Protein AF-A0A2V8B695-F1 (afdb_monomer_lite)

Radius of gyration: 19.03 Å; chains: 1; bounding box: 47×36×48 Å

Secondary structure (DSSP, 8-state):
----S--SSSGGG---S----------------SSSGGGS-PPPTTS----SS----TTTT-IIIIIHHHTTS-SS-----SSS--SSPPPHHHHHHHHHHHHS---S--PPPGGG--

pLDDT: mean 71.8, std 20.07, range [35.41, 95.69]

Sequence (118 aa):
MPQTGLNRRSFLRGAGLTTLAGAVGSGISLRGGPAAAAALGEADANGTFDFDTPYNRLGTDSVKWDQALRQNEMGTIVAGMGIADMDFRCAPVITRALQDRIAHENWGYLEIPKAFVE

Foldseek 3Di:
DDDDAEDPPPVVPDPDDDDDDDDDDDDDDDDDDDDPPPPQQAQPPVRGGYPPDFADPPPVPDCQHPVCVVVVVDPDDPDRDPDPDDRGHDHSVVVVVVVVVVVPVDDDDDDDDPVVDD

Structure (mmCIF, N/CA/C/O backbone):
data_AF-A0A2V8B695-F1
#
_entry.id   AF-A0A2V8B695-F1
#
loop_
_atom_site.group_PDB
_atom_site.id
_atom_site.type_symbol
_atom_site.label_atom_id
_atom_site.label_alt_id
_atom_site.label_comp_id
_atom_site.label_asym_id
_atom_site.label_entity_id
_atom_site.label_seq_id
_atom_site.pdbx_PDB_ins_code
_atom_site.Cartn_x
_atom_site.Cartn_y
_atom_site.Cartn_z
_atom_site.occupancy
_atom_site.B_iso_or_equiv
_atom_site.auth_seq_id
_atom_site.auth_comp_id
_atom_site.auth_asym_id
_atom_site.auth_atom_id
_atom_site.pdbx_PDB_model_num
ATOM 1 N N . MET A 1 1 ? -23.238 -9.760 -16.116 1.00 40.25 1 MET A N 1
ATOM 2 C CA . MET A 1 1 ? -22.543 -9.156 -17.276 1.00 40.25 1 MET A CA 1
ATOM 3 C C . MET A 1 1 ? -21.062 -9.073 -16.940 1.00 40.25 1 MET A C 1
ATOM 5 O O . MET A 1 1 ? -20.782 -8.763 -15.787 1.00 40.25 1 MET A O 1
ATOM 9 N N . PRO A 1 2 ? -20.135 -9.416 -17.849 1.00 42.12 2 PRO A N 1
ATOM 10 C CA . PRO A 1 2 ? -18.720 -9.510 -17.503 1.00 42.12 2 PRO A CA 1
ATOM 11 C C . PRO A 1 2 ? -18.106 -8.102 -17.411 1.00 42.12 2 PRO A C 1
ATOM 13 O O . PRO A 1 2 ? -18.233 -7.311 -18.340 1.00 42.12 2 PRO A O 1
ATOM 16 N N . GLN A 1 3 ? -17.494 -7.782 -16.268 1.00 52.22 3 GLN A N 1
ATOM 17 C CA . GLN A 1 3 ? -16.722 -6.558 -16.021 1.00 52.22 3 GLN A CA 1
ATOM 18 C C . GLN A 1 3 ? -15.259 -6.838 -16.377 1.00 52.22 3 GLN A C 1
ATOM 20 O O . GLN A 1 3 ? -14.560 -7.531 -15.643 1.00 52.22 3 GLN A O 1
ATOM 25 N N . THR A 1 4 ? -14.810 -6.340 -17.523 1.00 54.97 4 THR A N 1
ATOM 26 C CA . THR A 1 4 ? -13.439 -6.494 -18.025 1.00 54.97 4 THR A CA 1
ATOM 27 C C . THR A 1 4 ? -12.601 -5.234 -17.697 1.00 54.97 4 THR A C 1
ATOM 29 O O . THR A 1 4 ? -12.390 -4.426 -18.594 1.00 54.97 4 THR A O 1
ATOM 32 N N . GLY A 1 5 ? -12.183 -5.059 -16.421 1.00 57.06 5 GLY A N 1
ATOM 33 C CA . GLY A 1 5 ? -11.121 -4.140 -15.906 1.00 57.06 5 GLY A CA 1
ATOM 34 C C . GLY A 1 5 ? -11.415 -2.623 -15.691 1.00 57.06 5 GLY A C 1
ATOM 35 O O . GLY A 1 5 ? -11.908 -1.986 -16.613 1.00 57.06 5 GLY A O 1
ATOM 36 N N . LEU A 1 6 ? -10.991 -1.908 -14.618 1.00 61.50 6 LEU A N 1
ATOM 37 C CA . LEU A 1 6 ? -11.366 -1.986 -13.177 1.00 61.50 6 LEU A CA 1
ATOM 38 C C . LEU A 1 6 ? -11.536 -0.551 -12.590 1.00 61.50 6 LEU A C 1
ATOM 40 O O . LEU A 1 6 ? -10.717 0.337 -12.832 1.00 61.50 6 LEU A O 1
AT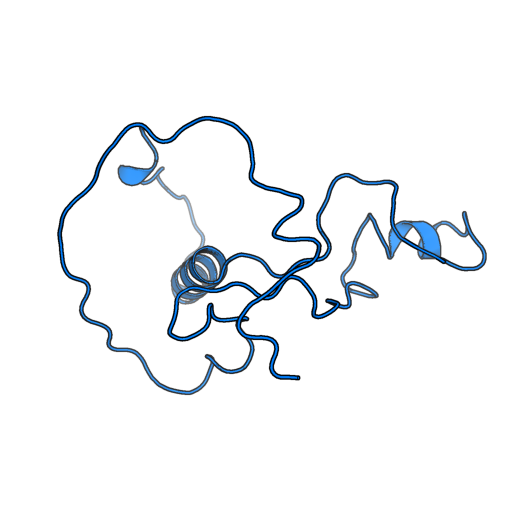OM 44 N N . ASN A 1 7 ? -12.644 -0.257 -11.903 1.00 61.69 7 ASN A N 1
ATOM 45 C CA . ASN A 1 7 ? -13.340 1.021 -12.073 1.00 61.69 7 ASN A CA 1
ATOM 46 C C . ASN A 1 7 ? -14.010 1.605 -10.804 1.00 61.69 7 ASN A C 1
ATOM 48 O O . ASN A 1 7 ? -15.178 1.315 -10.567 1.00 61.69 7 ASN A O 1
ATOM 52 N N . ARG A 1 8 ? -13.417 2.614 -10.125 1.00 60.75 8 ARG A N 1
ATOM 53 C CA . ARG A 1 8 ? -14.139 3.377 -9.063 1.00 60.75 8 ARG A CA 1
ATOM 54 C C . ARG A 1 8 ? -14.363 4.891 -9.249 1.00 60.75 8 ARG A C 1
ATOM 56 O O . ARG A 1 8 ? -14.683 5.591 -8.304 1.00 60.75 8 ARG A O 1
ATOM 63 N N . ARG A 1 9 ? -14.273 5.525 -10.418 1.00 60.44 9 ARG A N 1
ATOM 64 C CA . ARG A 1 9 ? -15.294 5.463 -11.485 1.00 60.44 9 ARG A CA 1
ATOM 65 C C . ARG A 1 9 ? -14.603 5.773 -12.825 1.00 60.44 9 ARG A C 1
ATOM 67 O O . ARG A 1 9 ? -14.801 6.835 -13.410 1.00 60.44 9 ARG A O 1
ATOM 74 N N . SER A 1 10 ? -13.748 4.846 -13.260 1.00 61.03 10 SER A N 1
ATOM 75 C CA . SER A 1 10 ? -12.677 4.939 -14.291 1.00 61.03 10 SER A CA 1
ATOM 76 C C . SER A 1 10 ? -11.524 5.811 -13.870 1.00 61.03 10 SER A C 1
ATOM 78 O O . SER A 1 10 ? -11.199 6.790 -14.528 1.00 61.03 10 SER A O 1
ATOM 80 N N . PHE A 1 11 ? -10.972 5.454 -12.702 1.00 53.34 11 PHE A N 1
ATOM 81 C CA . PHE A 1 11 ? -9.935 6.206 -12.000 1.00 53.34 11 PHE A CA 1
ATOM 82 C C . PHE A 1 11 ? -10.330 7.690 -11.870 1.00 53.34 11 PHE A C 1
ATOM 84 O O . PHE A 1 11 ? -9.638 8.564 -12.355 1.00 53.34 11 PHE A O 1
ATOM 91 N N . LEU A 1 12 ? -11.542 7.991 -11.378 1.00 55.25 12 LEU A N 1
ATOM 92 C CA . LEU A 1 12 ? -12.095 9.361 -11.267 1.00 55.25 12 LEU A CA 1
ATOM 93 C C . LEU A 1 12 ? -11.795 10.289 -12.478 1.00 55.25 12 LEU A C 1
ATOM 95 O O . LEU A 1 12 ? -11.592 11.488 -12.323 1.00 55.25 12 LEU A O 1
ATOM 99 N N . ARG A 1 13 ? -11.846 9.695 -13.685 1.00 51.72 13 ARG A N 1
ATOM 100 C CA . ARG A 1 13 ? -11.771 10.297 -15.027 1.00 51.72 13 ARG A CA 1
ATOM 101 C C . ARG A 1 13 ? -10.439 10.944 -15.441 1.00 51.72 13 ARG A C 1
ATOM 103 O O . ARG A 1 13 ? -10.463 11.998 -16.056 1.00 51.72 13 ARG A O 1
ATOM 110 N N . GLY A 1 14 ? -9.309 10.270 -15.217 1.00 52.56 14 GLY A N 1
ATOM 111 C CA . GLY A 1 14 ? -8.005 10.633 -15.795 1.00 52.56 14 GLY A CA 1
ATOM 112 C C . GLY A 1 14 ? -7.407 11.909 -15.192 1.00 52.56 14 GLY A C 1
ATOM 113 O O . GLY A 1 14 ? -7.958 12.994 -15.313 1.00 52.56 14 GLY A O 1
ATOM 114 N N . ALA A 1 15 ? -6.247 11.812 -14.551 1.00 58.41 15 ALA A N 1
ATOM 115 C CA . ALA A 1 15 ? -5.479 12.996 -14.175 1.00 58.41 15 ALA A CA 1
ATOM 116 C C . ALA A 1 15 ? -5.196 13.843 -15.443 1.00 58.41 15 ALA A C 1
ATOM 118 O O . ALA A 1 15 ? -4.536 13.368 -16.363 1.00 58.41 15 ALA A O 1
ATOM 119 N N . GLY A 1 16 ? -5.788 15.037 -15.563 1.00 50.25 16 GLY A N 1
ATOM 120 C CA . GLY A 1 16 ? -5.838 15.810 -16.811 1.00 50.25 16 GLY A CA 1
ATOM 121 C C . GLY A 1 16 ? -4.479 16.300 -17.341 1.00 50.25 16 GLY A C 1
ATOM 122 O O . GLY A 1 16 ? -3.689 16.857 -16.592 1.00 50.25 16 GLY A O 1
ATOM 123 N N . LEU A 1 17 ? -4.293 16.160 -18.663 1.00 52.34 17 LEU A N 1
ATOM 124 C CA . LEU A 1 17 ? -3.305 16.824 -19.537 1.00 52.34 17 LEU A CA 1
ATOM 125 C C . LEU A 1 17 ? -1.802 16.652 -19.212 1.00 52.34 17 LEU A C 1
ATOM 127 O O . LEU A 1 17 ? -1.163 17.622 -18.829 1.00 52.34 17 LEU A O 1
ATOM 131 N N . THR A 1 18 ? -1.193 15.509 -19.557 1.00 49.31 18 THR A N 1
ATOM 132 C CA . THR A 1 18 ? 0.172 15.486 -20.145 1.00 49.31 18 THR A CA 1
ATOM 133 C C . THR A 1 18 ? 0.532 14.108 -20.709 1.00 49.31 18 THR A C 1
ATOM 135 O O . THR A 1 18 ? 1.149 13.270 -20.063 1.00 49.31 18 THR A O 1
ATOM 138 N N . THR A 1 19 ? 0.201 13.890 -21.981 1.00 44.16 19 THR A N 1
ATOM 139 C CA . THR A 1 19 ? 1.010 13.035 -22.856 1.00 44.16 19 THR A CA 1
ATOM 140 C C . THR A 1 19 ? 1.736 13.939 -23.839 1.00 44.16 19 THR A C 1
ATOM 142 O O . THR A 1 19 ? 1.150 14.355 -24.838 1.00 44.16 19 THR A O 1
ATOM 145 N N . LEU A 1 20 ? 3.016 14.205 -23.586 1.00 46.53 20 LEU A N 1
ATOM 146 C CA . LEU A 1 20 ? 3.962 14.399 -24.677 1.00 46.53 20 LEU A CA 1
ATOM 147 C C . LEU A 1 20 ? 5.074 13.352 -24.539 1.00 46.53 20 LEU A C 1
ATOM 149 O O . LEU A 1 20 ? 5.976 13.485 -23.728 1.00 46.53 20 LEU A O 1
ATOM 153 N N . ALA A 1 21 ? 4.912 12.297 -25.337 1.00 47.84 21 ALA A N 1
ATOM 154 C CA . ALA A 1 21 ? 5.945 11.509 -26.004 1.00 47.84 21 ALA A CA 1
ATOM 155 C C . ALA A 1 21 ? 7.140 10.941 -25.199 1.00 47.84 21 ALA A C 1
ATOM 157 O O . ALA A 1 21 ? 8.109 11.635 -24.926 1.00 47.84 21 ALA A O 1
ATOM 158 N N . GLY A 1 22 ? 7.171 9.604 -25.111 1.00 47.56 22 GLY A N 1
ATOM 159 C CA . GLY A 1 22 ? 8.332 8.838 -25.585 1.00 47.56 22 GLY A CA 1
ATOM 160 C C . GLY A 1 22 ? 9.102 8.013 -24.551 1.00 47.56 22 GLY A C 1
ATOM 161 O O . GLY A 1 22 ? 9.686 8.562 -23.633 1.00 47.56 22 GLY A O 1
ATOM 162 N N . ALA A 1 23 ? 9.190 6.698 -24.789 1.00 42.69 23 ALA A N 1
ATOM 163 C CA . ALA A 1 23 ? 10.425 5.915 -24.645 1.00 42.69 23 ALA A CA 1
ATOM 164 C C . ALA A 1 23 ? 10.209 4.497 -25.203 1.00 42.69 23 ALA A C 1
ATOM 166 O O . ALA A 1 23 ? 9.518 3.663 -24.622 1.00 42.69 23 ALA A O 1
ATOM 167 N N . VAL A 1 24 ? 10.804 4.237 -26.365 1.00 45.66 24 VAL A N 1
ATOM 168 C CA . VAL A 1 24 ? 10.957 2.907 -26.959 1.00 45.66 24 VAL A CA 1
ATOM 169 C C . VAL A 1 24 ? 12.235 2.253 -26.425 1.00 45.66 24 VAL A C 1
ATOM 171 O O . VAL A 1 24 ? 13.309 2.831 -26.546 1.00 45.66 24 VAL A O 1
ATOM 174 N N . GLY A 1 25 ? 12.109 1.018 -25.925 1.00 41.28 25 GLY A N 1
ATOM 175 C CA . GLY A 1 25 ? 13.158 -0.010 -25.962 1.00 41.28 25 GLY A CA 1
ATOM 176 C C . GLY A 1 25 ? 14.017 -0.218 -24.708 1.00 41.28 25 GLY A C 1
ATOM 177 O O . GLY A 1 25 ? 14.912 0.568 -24.428 1.00 41.28 25 GLY A O 1
ATOM 178 N N . SER A 1 26 ? 13.877 -1.379 -24.055 1.00 42.56 26 SER A N 1
ATOM 179 C CA . SER A 1 26 ? 14.871 -2.480 -24.086 1.00 42.56 26 SER A CA 1
ATOM 180 C C . SER A 1 26 ? 14.632 -3.500 -22.963 1.00 42.56 26 SER A C 1
ATOM 182 O O . SER A 1 26 ? 14.133 -3.169 -21.894 1.00 42.56 26 SER A O 1
ATOM 184 N N . GLY A 1 27 ? 14.933 -4.767 -23.263 1.00 51.47 27 GLY A N 1
ATOM 185 C CA . GLY A 1 27 ? 14.467 -5.966 -22.565 1.00 51.47 27 GLY A CA 1
ATOM 186 C C . GLY A 1 27 ? 14.864 -6.133 -21.095 1.00 51.47 27 GLY A C 1
ATOM 187 O O . GLY A 1 27 ? 15.963 -5.784 -20.676 1.00 51.47 27 GLY A O 1
ATOM 188 N N . ILE A 1 28 ? 13.975 -6.791 -20.347 1.00 37.25 28 ILE A N 1
ATOM 189 C CA . ILE A 1 28 ? 14.256 -7.386 -19.038 1.00 37.25 28 ILE A CA 1
ATOM 190 C C . ILE A 1 28 ? 13.926 -8.878 -19.124 1.00 37.25 28 ILE A C 1
ATOM 192 O O . ILE A 1 28 ? 12.784 -9.270 -19.362 1.00 37.25 28 ILE A O 1
ATOM 196 N N . SER A 1 29 ? 14.945 -9.713 -18.932 1.00 42.22 29 SER A N 1
ATOM 197 C CA . SER A 1 29 ? 14.797 -11.154 -18.740 1.00 42.22 29 SER A CA 1
ATOM 198 C C . SER A 1 29 ? 14.172 -11.423 -17.368 1.00 42.22 29 SER A C 1
ATOM 200 O O . SER A 1 29 ? 14.813 -11.205 -16.343 1.00 42.22 29 SER A O 1
ATOM 202 N N . LEU A 1 30 ? 12.935 -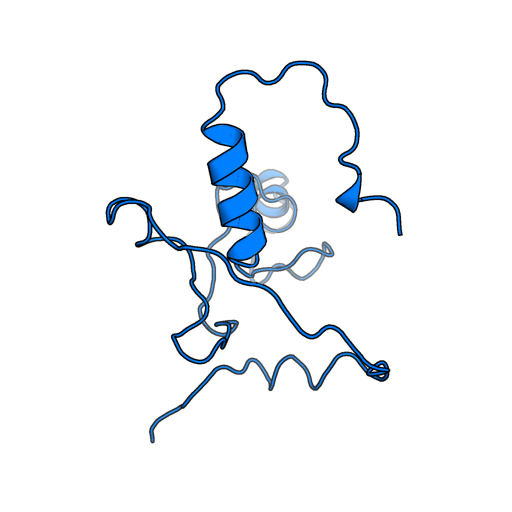11.924 -17.338 1.00 44.38 30 LEU A N 1
ATOM 203 C CA . LEU A 1 30 ? 12.287 -12.418 -16.120 1.00 44.38 30 LEU A CA 1
ATOM 204 C C . LEU A 1 30 ? 12.843 -13.804 -15.746 1.00 44.38 30 LEU A C 1
ATOM 206 O O . LEU A 1 30 ? 12.577 -14.786 -16.442 1.00 44.38 30 LEU A O 1
ATOM 210 N N . ARG A 1 31 ? 13.545 -13.919 -14.614 1.00 43.97 31 ARG A N 1
ATOM 211 C CA . ARG A 1 31 ? 13.701 -15.198 -13.898 1.00 43.97 31 ARG A CA 1
ATOM 212 C C . ARG A 1 31 ? 13.722 -14.987 -12.383 1.00 43.97 31 ARG A C 1
ATOM 214 O O . ARG A 1 31 ? 14.698 -14.472 -11.856 1.00 43.97 31 ARG A O 1
ATOM 221 N N . GLY A 1 32 ? 12.682 -15.476 -11.700 1.00 38.22 32 GLY A N 1
ATOM 222 C CA . GLY A 1 32 ? 12.637 -15.592 -10.238 1.00 38.22 32 GLY A CA 1
ATOM 223 C C . GLY A 1 32 ? 11.354 -16.251 -9.701 1.00 38.22 32 GLY A C 1
ATOM 224 O O . GLY A 1 32 ? 10.343 -15.582 -9.583 1.00 38.22 32 GLY A O 1
ATOM 225 N N . GLY A 1 33 ? 11.436 -17.562 -9.418 1.00 40.28 33 GLY A N 1
ATOM 226 C CA . GLY A 1 33 ? 10.693 -18.412 -8.450 1.00 40.28 33 GLY A CA 1
ATOM 227 C C . GLY A 1 33 ? 9.209 -18.167 -8.052 1.00 40.28 33 GLY A C 1
ATOM 228 O O . GLY A 1 33 ? 8.869 -17.087 -7.581 1.00 40.28 33 GLY A O 1
ATOM 229 N N . PRO A 1 34 ? 8.333 -19.203 -8.054 1.00 41.12 34 PRO A N 1
ATOM 230 C CA . PRO A 1 34 ? 6.884 -19.061 -7.850 1.00 41.12 34 PRO A CA 1
ATOM 231 C C . PRO A 1 34 ? 6.406 -19.291 -6.395 1.00 41.12 34 PRO A C 1
ATOM 233 O O . PRO A 1 34 ? 5.597 -20.185 -6.162 1.00 41.12 34 PRO A O 1
ATOM 236 N N . ALA A 1 35 ? 6.874 -18.528 -5.396 1.00 35.47 35 ALA A N 1
ATOM 237 C CA . ALA A 1 35 ? 6.464 -18.801 -3.999 1.00 35.47 35 ALA A CA 1
ATOM 238 C C . ALA A 1 35 ? 6.065 -17.601 -3.116 1.00 35.47 35 ALA A C 1
ATOM 240 O O . ALA A 1 35 ? 5.496 -17.819 -2.053 1.00 35.47 35 ALA A O 1
ATOM 241 N N . ALA A 1 36 ? 6.270 -16.351 -3.544 1.00 35.41 36 ALA A N 1
ATOM 242 C CA . ALA A 1 36 ? 5.841 -15.164 -2.777 1.00 35.41 36 ALA A CA 1
ATOM 243 C C . ALA A 1 36 ? 4.933 -14.200 -3.569 1.00 35.41 36 ALA A C 1
ATOM 245 O O . ALA A 1 36 ? 4.534 -13.154 -3.064 1.00 35.41 36 ALA A O 1
ATOM 246 N N . ALA A 1 37 ? 4.584 -14.552 -4.810 1.00 41.78 37 ALA A N 1
ATOM 247 C CA . ALA A 1 37 ? 3.840 -13.685 -5.726 1.00 41.78 37 ALA A CA 1
ATOM 248 C C . ALA A 1 37 ? 2.328 -13.610 -5.433 1.00 41.78 37 ALA A C 1
ATOM 250 O O . ALA A 1 37 ? 1.650 -12.723 -5.935 1.00 41.78 37 ALA A O 1
ATOM 251 N N . ALA A 1 38 ? 1.785 -14.500 -4.597 1.00 37.91 38 ALA A N 1
ATOM 252 C CA . ALA A 1 38 ? 0.337 -14.673 -4.447 1.00 37.91 38 ALA A CA 1
ATOM 253 C C . ALA A 1 38 ? -0.391 -13.570 -3.642 1.00 37.91 38 ALA A C 1
ATOM 255 O O . ALA A 1 38 ? -1.613 -13.613 -3.536 1.00 37.91 38 ALA A O 1
ATOM 256 N N . ALA A 1 39 ? 0.317 -12.589 -3.069 1.00 44.88 39 ALA A N 1
ATOM 257 C CA . ALA A 1 39 ? -0.292 -11.527 -2.249 1.00 44.88 39 ALA A CA 1
ATOM 258 C C . ALA A 1 39 ? 0.038 -10.097 -2.711 1.00 44.88 39 ALA A C 1
ATOM 260 O O . ALA A 1 39 ? -0.396 -9.119 -2.090 1.00 44.88 39 ALA A O 1
ATOM 261 N N . LEU A 1 40 ? 0.797 -9.966 -3.797 1.00 47.78 40 LEU A N 1
ATOM 262 C CA . LEU A 1 40 ? 1.031 -8.693 -4.460 1.00 47.78 40 LEU A CA 1
ATOM 263 C C . LEU A 1 40 ? -0.130 -8.504 -5.424 1.00 47.78 40 LEU A C 1
ATOM 265 O O . LEU A 1 40 ? -0.387 -9.389 -6.230 1.00 47.78 40 LEU A O 1
ATOM 269 N N . GLY A 1 41 ? -0.866 -7.400 -5.312 1.00 53.84 41 GLY A N 1
ATOM 270 C CA . GLY A 1 41 ? -1.944 -7.087 -6.248 1.00 53.84 41 GLY A CA 1
ATOM 271 C C . GLY A 1 41 ? -1.358 -6.795 -7.620 1.00 53.84 41 GLY A C 1
ATOM 272 O O . GLY A 1 41 ? -1.204 -5.632 -7.963 1.00 53.84 41 GLY A O 1
ATOM 273 N N . GLU A 1 42 ? -0.945 -7.830 -8.348 1.00 54.78 42 GLU A N 1
ATOM 274 C CA . GLU A 1 42 ? -0.408 -7.730 -9.695 1.00 54.78 42 GLU A CA 1
ATOM 275 C C . GLU A 1 42 ? -1.413 -7.016 -10.593 1.00 54.78 42 GLU A C 1
ATOM 277 O O . GLU A 1 42 ? -2.619 -7.248 -10.506 1.00 54.78 42 GLU A O 1
ATOM 282 N N . ALA A 1 43 ? -0.898 -6.141 -11.458 1.00 57.69 43 ALA A N 1
ATOM 283 C CA . ALA A 1 43 ? -1.680 -5.725 -12.604 1.00 57.69 43 ALA A CA 1
ATOM 284 C C . ALA A 1 43 ? -2.028 -6.995 -13.389 1.00 57.69 43 ALA A C 1
ATOM 286 O O . ALA A 1 43 ? -1.173 -7.878 -13.520 1.00 57.69 43 ALA A O 1
ATOM 287 N N . ASP A 1 44 ? -3.267 -7.116 -13.863 1.00 59.09 44 ASP A N 1
ATOM 288 C CA . ASP A 1 44 ? -3.654 -8.283 -14.655 1.00 59.09 44 ASP A CA 1
ATOM 289 C C . ASP A 1 44 ? -2.748 -8.433 -15.896 1.00 59.09 44 ASP A C 1
ATOM 291 O O . ASP A 1 44 ? -1.952 -7.551 -16.228 1.00 59.09 44 ASP A O 1
ATOM 295 N N . ALA A 1 45 ? -2.856 -9.551 -16.618 1.00 54.78 45 ALA A N 1
ATOM 296 C CA . ALA A 1 45 ? -2.053 -9.794 -17.823 1.00 54.78 45 ALA A CA 1
ATOM 297 C C . ALA A 1 45 ? -2.180 -8.687 -18.902 1.00 54.78 45 ALA A C 1
ATOM 299 O O . ALA A 1 45 ? -1.376 -8.652 -19.832 1.00 54.78 45 ALA A O 1
ATOM 300 N N . ASN A 1 46 ? -3.152 -7.776 -18.760 1.00 58.56 46 ASN A N 1
ATOM 301 C CA . ASN A 1 46 ? -3.402 -6.638 -19.636 1.00 58.56 46 ASN A CA 1
ATOM 302 C C . ASN A 1 46 ? -2.924 -5.290 -19.047 1.00 58.56 46 ASN A C 1
ATOM 304 O O . ASN A 1 46 ? -3.142 -4.251 -19.669 1.00 58.56 46 ASN A O 1
ATOM 308 N N . GLY A 1 47 ? -2.264 -5.276 -17.882 1.00 66.12 47 GLY A N 1
ATOM 309 C CA . GLY A 1 47 ? -1.756 -4.061 -17.233 1.00 66.12 47 GLY A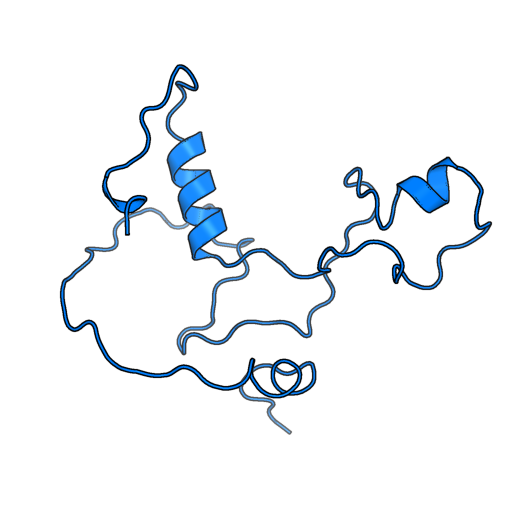 CA 1
ATOM 310 C C . GLY A 1 47 ? -2.800 -3.277 -16.427 1.00 66.12 47 GLY A C 1
ATOM 311 O O . GLY A 1 47 ? -2.576 -2.106 -16.117 1.00 66.12 47 GLY A O 1
ATOM 312 N N . THR A 1 48 ? -3.930 -3.893 -16.079 1.00 78.12 48 THR A N 1
ATOM 313 C CA . THR A 1 48 ? -5.035 -3.240 -15.359 1.00 78.12 48 THR A CA 1
ATOM 314 C C . THR A 1 48 ? -4.857 -3.335 -13.843 1.00 78.12 48 THR A C 1
ATOM 316 O O . THR A 1 48 ? -4.529 -4.397 -13.320 1.00 78.12 48 THR A O 1
ATOM 319 N N . PHE A 1 49 ? -5.131 -2.243 -13.123 1.00 84.75 49 PHE A N 1
ATOM 320 C CA . PHE A 1 49 ? -5.090 -2.185 -11.656 1.00 84.75 49 PHE A CA 1
ATOM 321 C C . PHE A 1 49 ? -6.482 -2.309 -11.032 1.00 84.75 49 PHE A C 1
ATOM 323 O O . PHE A 1 49 ? -7.437 -1.695 -11.506 1.00 84.75 49 PHE A O 1
ATOM 330 N N . ASP A 1 50 ? -6.579 -3.043 -9.923 1.00 86.38 50 ASP A N 1
ATOM 331 C CA . ASP A 1 50 ? -7.805 -3.168 -9.134 1.00 86.38 50 ASP A CA 1
ATOM 332 C C . ASP A 1 50 ? -7.900 -2.086 -8.048 1.00 86.38 50 ASP A C 1
ATOM 334 O O . ASP A 1 50 ? -7.178 -2.111 -7.051 1.00 86.38 50 ASP A O 1
ATOM 338 N N . PHE A 1 51 ? -8.830 -1.150 -8.239 1.00 88.69 51 PHE A N 1
ATOM 339 C CA . PHE A 1 51 ? -9.171 -0.105 -7.267 1.00 88.69 51 PHE A CA 1
ATOM 340 C C . PHE A 1 51 ? -10.531 -0.335 -6.583 1.00 88.69 51 PHE A C 1
ATOM 342 O O . PHE A 1 51 ? -10.961 0.469 -5.748 1.00 88.69 51 PHE A O 1
ATOM 349 N N . ASP A 1 52 ? -11.239 -1.403 -6.950 1.00 88.75 52 ASP A N 1
ATOM 350 C CA . ASP A 1 52 ? -12.580 -1.695 -6.444 1.00 88.75 52 ASP A CA 1
ATOM 351 C C . ASP A 1 52 ? -12.535 -2.608 -5.226 1.00 88.75 52 ASP A C 1
ATOM 353 O O . ASP A 1 52 ? -13.331 -2.428 -4.291 1.00 88.75 52 ASP A O 1
ATOM 357 N N . THR A 1 53 ? -11.581 -3.536 -5.189 1.00 88.00 53 THR A N 1
ATOM 358 C CA . THR A 1 53 ? -11.381 -4.398 -4.025 1.00 88.00 53 THR A CA 1
ATOM 359 C C . THR A 1 53 ? -10.986 -3.561 -2.804 1.00 88.00 53 THR A C 1
ATOM 361 O O . THR A 1 53 ? -9.939 -2.908 -2.815 1.00 88.00 53 THR A O 1
ATOM 364 N N . PRO A 1 54 ? -11.799 -3.553 -1.728 1.00 88.56 54 PRO A N 1
ATOM 365 C CA . PRO A 1 54 ? -11.447 -2.852 -0.500 1.00 88.56 54 PRO A CA 1
ATOM 366 C C . PRO A 1 54 ? -10.176 -3.435 0.121 1.00 88.56 54 PRO A C 1
ATOM 368 O O . PRO A 1 54 ? -10.011 -4.654 0.199 1.00 88.56 54 PRO A O 1
ATOM 371 N N . TYR A 1 55 ? -9.300 -2.565 0.615 1.00 88.94 55 TYR A N 1
ATOM 372 C CA . TYR A 1 55 ? -8.105 -2.963 1.349 1.00 88.94 55 TYR A CA 1
ATOM 373 C C . TYR A 1 55 ? -8.271 -2.621 2.831 1.00 88.94 55 TYR A C 1
ATOM 375 O O . TYR A 1 55 ? -8.403 -1.453 3.191 1.00 88.94 55 TYR A O 1
ATOM 383 N N . ASN A 1 56 ? -8.297 -3.642 3.693 1.00 90.50 56 ASN A N 1
ATOM 384 C CA . ASN A 1 56 ? -8.430 -3.433 5.132 1.00 90.50 56 ASN A CA 1
ATOM 385 C C . ASN A 1 56 ? -7.124 -2.871 5.713 1.00 90.50 56 ASN A C 1
ATOM 387 O O . ASN A 1 56 ? -6.070 -3.491 5.581 1.00 90.50 56 ASN A O 1
ATOM 391 N N . ARG A 1 57 ? -7.219 -1.712 6.367 1.00 92.31 57 ARG A N 1
ATOM 392 C CA . ARG A 1 57 ? -6.101 -0.993 7.001 1.00 92.31 57 ARG A CA 1
ATOM 393 C C . ARG A 1 57 ? -6.258 -0.847 8.518 1.00 92.31 57 ARG A C 1
ATOM 395 O O . ARG A 1 57 ? -5.510 -0.098 9.134 1.00 92.31 57 ARG A O 1
ATOM 402 N N . LEU A 1 58 ? -7.243 -1.521 9.112 1.00 90.50 58 LEU A N 1
ATOM 403 C CA . LEU A 1 58 ? -7.425 -1.538 10.562 1.00 90.50 58 LEU A CA 1
ATOM 404 C C . LEU A 1 58 ? -6.345 -2.401 11.220 1.00 90.50 58 LEU A C 1
ATOM 406 O O . LEU A 1 58 ? -6.057 -3.504 10.750 1.00 90.50 58 LEU A O 1
ATOM 410 N N . GLY A 1 59 ? -5.785 -1.913 12.325 1.00 91.62 59 GLY A N 1
ATOM 411 C CA . GLY A 1 59 ? -4.742 -2.604 13.084 1.00 91.62 59 GLY A CA 1
ATOM 412 C C . GLY A 1 59 ? -3.370 -2.595 12.407 1.00 91.62 59 GLY A C 1
ATOM 413 O O . GLY A 1 59 ? -2.538 -3.441 12.723 1.00 91.62 59 GLY A O 1
ATOM 414 N N . THR A 1 60 ? -3.133 -1.670 11.472 1.00 94.06 60 THR A N 1
ATOM 415 C CA . THR A 1 60 ? -1.836 -1.509 10.786 1.00 94.06 60 THR A CA 1
ATOM 416 C C . THR A 1 60 ? -1.104 -0.240 11.227 1.00 94.06 60 THR A C 1
ATOM 418 O O . THR A 1 60 ? -0.299 0.299 10.469 1.00 94.06 60 THR A O 1
ATOM 421 N N . ASP A 1 61 ? -1.462 0.300 12.392 1.00 94.50 61 ASP A N 1
ATOM 422 C CA . ASP A 1 61 ? -1.018 1.596 12.909 1.00 94.50 61 ASP A CA 1
ATOM 423 C C . ASP A 1 61 ? -1.303 2.774 11.961 1.00 94.50 61 ASP A C 1
ATOM 425 O O . ASP A 1 61 ? -0.588 3.779 11.932 1.00 94.50 61 ASP A O 1
ATOM 429 N N . SER A 1 62 ? -2.397 2.684 11.200 1.00 92.50 62 SER A N 1
ATOM 430 C CA . SER A 1 62 ? -2.814 3.742 10.282 1.00 92.50 62 SER A CA 1
ATOM 431 C C . SER A 1 62 ? -3.305 4.961 11.061 1.00 92.50 62 SER A C 1
ATOM 433 O O . SER A 1 62 ? -4.248 4.879 11.841 1.00 92.50 62 SER A O 1
ATOM 435 N N . VAL A 1 63 ? -2.722 6.130 10.807 1.00 91.50 63 VAL A N 1
ATOM 436 C CA . VAL A 1 63 ? -3.219 7.406 11.353 1.00 91.50 63 VAL A CA 1
ATOM 437 C C . VAL A 1 63 ? -4.671 7.642 10.919 1.00 91.50 63 VAL A C 1
ATOM 439 O O . VAL A 1 63 ? -5.520 7.961 11.741 1.00 91.50 63 VAL A O 1
ATOM 442 N N . LYS A 1 64 ? -4.990 7.404 9.642 1.00 90.75 64 LYS A N 1
ATOM 443 C CA . LYS A 1 64 ? -6.334 7.620 9.089 1.00 90.75 64 LYS A CA 1
ATOM 444 C C . LYS A 1 64 ? -7.419 6.757 9.744 1.00 90.75 64 LYS A C 1
ATOM 446 O O . LYS A 1 64 ? -8.555 7.212 9.843 1.00 90.75 64 LYS A O 1
ATOM 451 N N . TRP A 1 65 ? -7.083 5.534 10.159 1.00 90.12 65 TRP A N 1
ATOM 452 C CA . TRP A 1 65 ? -8.056 4.559 10.662 1.00 90.12 65 TRP A CA 1
ATOM 453 C C . TRP A 1 65 ? -7.897 4.243 12.154 1.00 90.12 65 TRP A C 1
ATOM 455 O O . TRP A 1 65 ? -8.867 4.305 12.899 1.00 90.12 65 TRP A O 1
ATOM 465 N N . ASP A 1 66 ? -6.691 3.945 12.627 1.00 90.00 66 ASP A N 1
ATOM 466 C CA . ASP A 1 66 ? -6.466 3.467 13.995 1.00 90.00 66 ASP A CA 1
ATOM 467 C C . ASP A 1 66 ? -6.347 4.605 15.015 1.00 90.00 66 ASP A C 1
ATOM 469 O O . ASP A 1 66 ? -6.711 4.433 16.179 1.00 90.00 66 ASP A O 1
ATOM 473 N N . GLN A 1 67 ? -5.858 5.784 14.613 1.00 88.31 67 GLN A N 1
ATOM 474 C CA . GLN A 1 67 ? -5.713 6.905 15.548 1.00 88.31 67 GLN A CA 1
ATOM 475 C C . GLN A 1 67 ? -7.066 7.375 16.092 1.00 88.31 67 GLN A C 1
ATOM 477 O O . GLN A 1 67 ? -7.188 7.559 17.303 1.00 88.31 67 GLN A O 1
ATOM 482 N N . ALA A 1 68 ? -8.078 7.491 15.228 1.00 80.06 68 ALA A N 1
ATOM 483 C CA . ALA A 1 68 ? -9.425 7.897 15.624 1.00 80.06 68 ALA A CA 1
ATOM 484 C C . ALA A 1 68 ? -10.074 6.904 16.612 1.00 80.06 68 ALA A C 1
ATOM 486 O O . ALA A 1 68 ? -10.807 7.327 17.506 1.00 80.06 68 ALA A O 1
ATOM 487 N N . LEU A 1 69 ? -9.755 5.602 16.514 1.00 81.31 69 LEU A N 1
ATOM 488 C CA . LEU A 1 69 ? -10.166 4.602 17.511 1.00 81.31 69 LEU A CA 1
ATOM 489 C C . LEU A 1 69 ? -9.418 4.790 18.834 1.00 81.31 69 LEU A C 1
ATOM 491 O O . LEU A 1 69 ? -10.031 4.773 19.897 1.00 81.31 69 LEU A O 1
ATOM 495 N N . ARG A 1 70 ? -8.092 4.980 18.786 1.00 84.81 70 ARG A N 1
ATOM 496 C CA . ARG A 1 70 ? -7.258 5.110 19.996 1.00 84.81 70 ARG A CA 1
ATOM 497 C C . ARG A 1 70 ? -7.578 6.352 20.815 1.00 84.81 70 ARG A C 1
ATOM 499 O O . ARG A 1 70 ? -7.487 6.315 22.038 1.00 84.81 70 ARG A O 1
ATOM 506 N N . GLN A 1 71 ? -7.899 7.454 20.150 1.00 81.12 71 GLN A N 1
ATOM 507 C CA . GLN A 1 71 ? -8.141 8.734 20.811 1.00 81.12 71 GLN A CA 1
ATOM 508 C C . GLN A 1 71 ? -9.578 8.865 21.343 1.00 81.12 71 GLN A C 1
ATOM 510 O O . GLN A 1 71 ? -9.895 9.879 21.958 1.00 81.12 71 GLN A O 1
ATOM 515 N N . ASN A 1 72 ? -10.434 7.843 21.159 1.00 67.06 72 ASN A N 1
ATOM 516 C CA . ASN A 1 72 ? -11.858 7.868 21.521 1.00 67.06 72 ASN A CA 1
ATOM 517 C C . ASN A 1 72 ? -12.608 9.099 20.967 1.00 67.06 72 ASN A C 1
ATOM 519 O O . ASN A 1 72 ? -13.641 9.495 21.505 1.00 67.06 72 ASN A O 1
ATOM 523 N N . GLU A 1 73 ? -12.112 9.703 19.881 1.00 66.38 73 GLU A N 1
ATOM 524 C CA . GLU A 1 73 ? -12.726 10.877 19.243 1.00 66.38 73 GLU A CA 1
ATOM 525 C C . GLU A 1 73 ? -14.066 10.518 18.589 1.00 66.38 73 GLU A C 1
ATOM 527 O O . GLU A 1 73 ? -14.961 11.352 18.461 1.00 66.38 73 GLU A O 1
ATOM 532 N N . MET A 1 74 ? -14.226 9.246 18.222 1.00 63.69 74 MET A N 1
ATOM 533 C CA . MET A 1 74 ? -15.448 8.671 17.680 1.00 63.69 74 MET A CA 1
ATOM 534 C C . MET A 1 74 ? -15.685 7.300 18.313 1.00 63.69 74 MET A C 1
ATOM 536 O O . MET A 1 74 ? -14.863 6.399 18.181 1.00 63.69 74 MET A O 1
ATOM 540 N N . GLY A 1 75 ? -16.850 7.104 18.940 1.00 69.50 75 GLY A N 1
ATOM 541 C CA . GLY A 1 75 ? -17.246 5.795 19.477 1.00 69.50 75 GLY A CA 1
ATOM 542 C C . GLY A 1 75 ? -17.375 4.700 18.406 1.00 69.50 75 GLY A C 1
ATOM 543 O O . GLY A 1 75 ? -17.410 3.516 18.727 1.00 69.50 75 GLY A O 1
ATOM 544 N N . THR A 1 76 ? -17.456 5.069 17.123 1.00 76.44 76 THR A N 1
ATOM 545 C CA . THR A 1 76 ? -17.440 4.148 15.978 1.00 76.44 76 THR A CA 1
ATOM 546 C C . THR A 1 76 ? -16.931 4.877 14.733 1.00 76.44 76 THR A C 1
ATOM 548 O O . THR A 1 76 ? -17.407 5.968 14.421 1.00 76.44 76 THR A O 1
ATOM 551 N N . ILE A 1 77 ? -15.996 4.273 13.991 1.00 75.75 77 ILE A N 1
ATOM 552 C CA . ILE A 1 77 ? -15.551 4.792 12.689 1.00 75.75 77 ILE A CA 1
ATOM 553 C C . ILE A 1 77 ? -16.480 4.300 11.586 1.00 75.75 77 ILE A C 1
ATOM 555 O O . ILE A 1 77 ? -16.595 3.101 11.356 1.00 75.75 77 ILE A O 1
ATOM 559 N N . VAL A 1 78 ? -17.115 5.243 10.884 1.00 79.88 78 VAL A N 1
ATOM 560 C CA . VAL A 1 78 ? -17.989 4.957 9.733 1.00 79.88 78 VAL A CA 1
ATOM 561 C C . VAL A 1 78 ? -17.202 4.978 8.417 1.00 79.88 78 VAL A C 1
ATOM 563 O O . VAL A 1 78 ? -17.386 4.098 7.582 1.00 79.88 78 VAL A O 1
ATOM 566 N N . ALA A 1 79 ? -16.310 5.960 8.228 1.00 82.88 79 ALA A N 1
ATOM 567 C CA . ALA A 1 79 ? -15.412 6.052 7.074 1.00 82.88 79 ALA A CA 1
ATOM 568 C C . ALA A 1 79 ? -14.207 6.965 7.370 1.00 82.88 79 ALA A C 1
ATOM 570 O O . ALA A 1 79 ? -14.374 8.045 7.939 1.00 82.88 79 ALA A O 1
ATOM 571 N N . GLY A 1 80 ? -13.004 6.570 6.942 1.00 78.94 80 GLY A N 1
ATOM 572 C CA . GLY A 1 80 ? -11.805 7.407 7.003 1.00 78.94 80 GLY A CA 1
ATOM 573 C C . GLY A 1 80 ? -11.783 8.427 5.863 1.00 78.94 80 GLY A C 1
ATOM 574 O O . GLY A 1 80 ? -11.431 8.085 4.740 1.00 78.94 80 GLY A O 1
ATOM 575 N N . MET A 1 81 ? -12.143 9.682 6.141 1.00 85.00 81 MET A N 1
ATOM 576 C CA . MET A 1 81 ? -12.192 10.765 5.137 1.00 85.00 81 MET A CA 1
ATOM 577 C C . MET A 1 81 ? -11.405 12.025 5.549 1.00 85.00 81 MET A C 1
ATOM 579 O O . MET A 1 81 ? -11.580 13.077 4.944 1.00 85.00 81 MET A O 1
ATOM 583 N N . GLY A 1 82 ? -10.565 11.936 6.588 1.00 83.31 82 GLY A N 1
ATOM 584 C CA . GLY A 1 82 ? -9.821 13.080 7.134 1.00 83.31 82 GLY A CA 1
ATOM 585 C C . GLY A 1 82 ? -8.426 13.271 6.531 1.00 83.31 82 GLY A C 1
ATOM 586 O O . GLY A 1 82 ? -8.143 14.294 5.916 1.00 83.31 82 GLY A O 1
ATOM 587 N N . ILE A 1 83 ? -7.538 12.292 6.727 1.00 88.94 83 ILE A N 1
ATOM 588 C CA . ILE A 1 83 ? -6.121 12.385 6.337 1.00 88.94 83 ILE A CA 1
ATOM 589 C C . ILE A 1 83 ? -5.924 12.022 4.859 1.00 88.94 83 ILE A C 1
ATOM 591 O O . ILE A 1 83 ? -6.519 11.066 4.360 1.00 88.94 83 ILE A O 1
ATOM 595 N N . ALA A 1 84 ? -5.053 12.772 4.177 1.00 92.75 84 ALA A N 1
ATOM 596 C CA . ALA A 1 84 ? -4.747 12.633 2.754 1.00 92.75 84 ALA A CA 1
ATOM 597 C C . ALA A 1 84 ? -3.774 11.473 2.451 1.00 92.75 84 ALA A C 1
ATOM 599 O O . ALA A 1 84 ? -2.673 11.678 1.944 1.00 92.75 84 ALA A O 1
ATOM 600 N N . ASP A 1 85 ? -4.197 10.245 2.744 1.00 93.19 85 ASP A N 1
ATOM 601 C CA . ASP A 1 85 ? -3.609 9.019 2.201 1.00 93.19 85 ASP A CA 1
ATOM 602 C C . ASP A 1 85 ? -4.687 8.158 1.501 1.00 93.19 85 ASP A C 1
ATOM 604 O O . ASP A 1 85 ? -5.890 8.451 1.555 1.00 93.19 85 ASP A O 1
ATOM 608 N N . MET A 1 86 ? -4.261 7.108 0.796 1.00 92.88 86 MET A N 1
ATOM 609 C CA . MET A 1 86 ? -5.135 6.291 -0.054 1.00 92.88 86 MET A CA 1
ATOM 610 C C . MET A 1 86 ? -5.403 4.906 0.545 1.00 92.88 86 MET A C 1
ATOM 612 O O . MET A 1 86 ? -4.510 4.278 1.106 1.00 92.88 86 MET A O 1
ATOM 616 N N . ASP A 1 87 ? -6.616 4.387 0.335 1.00 92.62 87 ASP A N 1
ATOM 617 C CA . ASP A 1 87 ? -7.027 3.033 0.744 1.00 92.62 87 ASP A CA 1
ATOM 618 C C . ASP A 1 87 ? -6.881 2.018 -0.405 1.00 92.62 87 ASP A C 1
ATOM 620 O O . ASP A 1 87 ? -7.756 1.188 -0.651 1.00 92.62 87 ASP A O 1
ATOM 624 N N . PHE A 1 88 ? -5.760 2.103 -1.125 1.00 92.00 88 PHE A N 1
ATOM 625 C CA . PHE A 1 88 ? -5.393 1.196 -2.212 1.00 92.00 88 PHE A CA 1
ATOM 626 C C . PHE A 1 88 ? -4.085 0.478 -1.894 1.00 92.00 88 PHE A C 1
ATOM 628 O O . PHE A 1 88 ? -3.249 0.972 -1.134 1.00 92.00 88 PHE A O 1
ATOM 635 N N . ARG A 1 89 ? -3.875 -0.679 -2.525 1.00 90.06 89 ARG A N 1
ATOM 636 C CA . ARG A 1 89 ? -2.553 -1.310 -2.540 1.00 90.06 89 ARG A CA 1
ATOM 637 C C . ARG A 1 89 ? -1.572 -0.417 -3.301 1.00 90.06 89 ARG A C 1
ATOM 639 O O . ARG A 1 89 ? -1.945 0.253 -4.262 1.00 90.06 89 ARG A O 1
ATOM 646 N N . CYS A 1 90 ? -0.312 -0.427 -2.876 1.00 91.06 90 CYS A N 1
ATOM 647 C CA . CYS A 1 90 ? 0.757 0.225 -3.623 1.00 91.06 90 CYS A CA 1
ATOM 648 C C . CYS A 1 90 ? 0.922 -0.437 -5.001 1.00 91.06 90 CYS A C 1
ATOM 650 O O . CYS A 1 90 ? 0.603 -1.616 -5.168 1.00 91.06 90 CYS A O 1
ATOM 652 N N . ALA A 1 91 ? 1.437 0.305 -5.984 1.00 88.94 91 ALA A N 1
ATOM 653 C CA . ALA A 1 91 ? 1.691 -0.255 -7.304 1.00 88.94 91 ALA A CA 1
ATOM 654 C C . ALA A 1 91 ? 2.692 -1.429 -7.200 1.00 88.94 91 ALA A C 1
ATOM 656 O O . ALA A 1 91 ? 3.701 -1.301 -6.499 1.00 88.94 91 ALA A O 1
ATOM 657 N N . PRO A 1 92 ? 2.497 -2.548 -7.923 1.00 88.81 92 PRO A N 1
ATOM 658 C CA . PRO A 1 92 ? 3.327 -3.748 -7.788 1.00 88.81 92 PRO A CA 1
ATOM 659 C C . PRO A 1 92 ? 4.801 -3.502 -8.055 1.00 88.81 92 PRO A C 1
ATOM 661 O O . PRO A 1 92 ? 5.643 -4.117 -7.414 1.00 88.81 92 PRO A O 1
ATOM 664 N N . VAL A 1 93 ? 5.126 -2.585 -8.971 1.00 88.81 93 VAL A N 1
ATOM 665 C CA . VAL A 1 93 ? 6.515 -2.210 -9.264 1.00 88.81 93 VAL A CA 1
ATOM 666 C C . VAL A 1 93 ? 7.221 -1.630 -8.038 1.00 88.81 93 VAL A C 1
ATOM 668 O O . VAL A 1 93 ? 8.377 -1.957 -7.791 1.00 88.81 93 VAL A O 1
ATOM 671 N N . ILE A 1 94 ? 6.512 -0.844 -7.223 1.00 91.06 94 ILE A N 1
ATOM 672 C CA . ILE A 1 94 ? 7.055 -0.258 -5.996 1.00 91.06 94 ILE A CA 1
ATOM 673 C C . ILE A 1 94 ? 7.239 -1.359 -4.954 1.00 91.06 94 ILE A C 1
ATOM 675 O O . ILE A 1 94 ? 8.304 -1.467 -4.352 1.00 91.06 94 ILE A O 1
ATOM 679 N N . THR A 1 95 ? 6.232 -2.218 -4.763 1.00 91.62 95 THR A N 1
ATOM 680 C CA . THR A 1 95 ? 6.337 -3.309 -3.787 1.00 91.62 95 THR A CA 1
ATOM 681 C C . THR A 1 95 ? 7.440 -4.303 -4.146 1.00 91.62 95 THR A C 1
ATOM 683 O O . THR A 1 95 ? 8.190 -4.6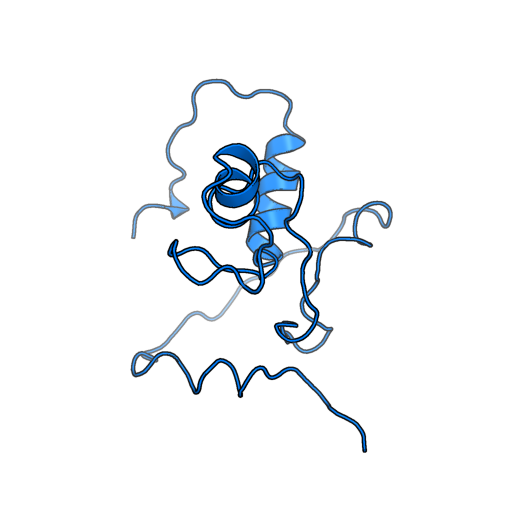96 -3.259 1.00 91.62 95 THR A O 1
ATOM 686 N N . ARG A 1 96 ? 7.599 -4.654 -5.429 1.00 90.44 96 ARG A N 1
ATOM 687 C CA . ARG A 1 96 ? 8.700 -5.508 -5.904 1.00 90.44 96 ARG A CA 1
ATOM 688 C C . ARG A 1 96 ? 10.058 -4.860 -5.653 1.00 90.44 96 ARG A C 1
ATOM 690 O O . ARG A 1 96 ? 10.919 -5.497 -5.067 1.00 90.44 96 ARG A O 1
ATOM 697 N N . ALA A 1 97 ? 10.221 -3.577 -5.984 1.00 91.06 97 ALA A N 1
ATOM 698 C CA . ALA A 1 97 ? 11.468 -2.863 -5.712 1.00 91.06 97 ALA A CA 1
ATOM 699 C C . ALA A 1 97 ? 11.819 -2.848 -4.211 1.00 91.06 97 ALA A C 1
ATOM 701 O O . ALA A 1 97 ? 12.982 -3.016 -3.842 1.00 91.06 97 ALA A O 1
ATOM 702 N N . LEU A 1 98 ? 10.818 -2.696 -3.333 1.00 93.94 98 LEU A N 1
ATOM 703 C CA . LEU 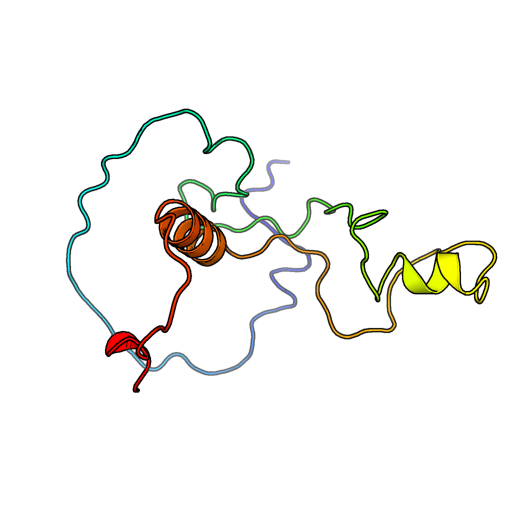A 1 98 ? 11.015 -2.800 -1.885 1.00 93.94 98 LEU A CA 1
ATOM 704 C C . LEU A 1 98 ? 11.400 -4.220 -1.456 1.00 93.94 98 LEU A C 1
ATOM 706 O O . LEU A 1 98 ? 12.307 -4.373 -0.644 1.00 93.94 98 LEU A O 1
ATOM 710 N N . GLN A 1 99 ? 10.753 -5.252 -1.999 1.00 94.88 99 GLN A N 1
ATOM 711 C CA . GLN A 1 99 ? 11.094 -6.649 -1.712 1.00 94.88 99 GLN A CA 1
ATOM 712 C C . GLN A 1 99 ? 12.522 -6.985 -2.147 1.00 94.88 99 GLN A C 1
ATOM 714 O O . GLN A 1 99 ? 13.285 -7.525 -1.347 1.00 94.88 99 GLN A O 1
ATOM 719 N N . ASP A 1 100 ? 12.905 -6.598 -3.363 1.00 93.06 100 ASP A N 1
ATOM 720 C CA . ASP A 1 100 ? 14.256 -6.789 -3.894 1.00 93.06 100 ASP A CA 1
ATOM 721 C C . ASP A 1 100 ? 15.291 -6.073 -3.019 1.00 93.06 100 ASP A C 1
ATOM 723 O O . ASP A 1 100 ? 16.345 -6.625 -2.696 1.00 93.06 100 ASP A O 1
ATOM 727 N N . ARG A 1 101 ? 14.976 -4.851 -2.565 1.00 91.88 101 ARG A N 1
ATOM 728 C CA . ARG A 1 101 ? 15.859 -4.104 -1.667 1.00 91.88 101 ARG A CA 1
ATOM 729 C C . ARG A 1 101 ? 15.971 -4.755 -0.292 1.00 91.88 101 ARG A C 1
ATOM 731 O O . ARG A 1 101 ? 17.073 -4.780 0.255 1.00 91.88 101 ARG A O 1
ATOM 738 N N . ILE A 1 102 ? 14.870 -5.244 0.274 1.00 95.25 102 ILE A N 1
ATOM 739 C CA . ILE A 1 102 ? 14.852 -5.891 1.595 1.00 95.25 102 ILE A CA 1
ATOM 740 C C . ILE A 1 102 ? 15.599 -7.229 1.561 1.00 95.25 102 ILE A C 1
ATOM 742 O O . ILE A 1 102 ? 16.248 -7.569 2.545 1.00 95.25 102 ILE A O 1
ATOM 746 N N . ALA A 1 103 ? 15.581 -7.941 0.429 1.00 95.69 103 ALA A N 1
ATOM 747 C CA . ALA A 1 103 ? 16.348 -9.173 0.241 1.00 95.69 103 ALA A CA 1
ATOM 748 C C . ALA A 1 103 ? 17.872 -8.960 0.340 1.00 95.69 103 ALA A C 1
ATOM 750 O O . ALA A 1 103 ? 18.614 -9.895 0.631 1.00 95.69 103 ALA A O 1
ATOM 751 N N . HIS A 1 104 ? 18.355 -7.733 0.125 1.00 94.06 104 HIS A N 1
ATOM 752 C CA . HIS A 1 104 ? 19.723 -7.357 0.458 1.00 94.06 104 HIS A CA 1
ATOM 753 C C . HIS A 1 104 ? 19.819 -6.967 1.942 1.00 94.06 104 HIS A C 1
ATOM 755 O O . HIS A 1 104 ? 19.499 -5.838 2.322 1.00 94.06 104 HIS A O 1
ATOM 761 N N . GLU A 1 105 ? 20.308 -7.893 2.770 1.00 94.81 105 GLU A N 1
ATOM 762 C CA . GLU A 1 105 ? 20.334 -7.822 4.246 1.00 94.81 105 GLU A CA 1
ATOM 763 C C . GLU A 1 105 ? 21.297 -6.770 4.848 1.00 94.81 105 GLU A C 1
ATOM 765 O O . GLU A 1 105 ? 21.549 -6.761 6.050 1.00 94.81 105 GLU A O 1
ATOM 770 N N . ASN A 1 106 ? 21.845 -5.859 4.038 1.00 94.25 106 ASN A N 1
ATOM 771 C CA . ASN A 1 106 ? 22.594 -4.696 4.511 1.00 94.25 106 ASN A CA 1
ATOM 772 C C . ASN A 1 106 ? 21.780 -3.415 4.276 1.00 94.25 106 ASN A C 1
ATOM 774 O O . ASN A 1 106 ? 21.388 -3.112 3.146 1.00 94.25 106 ASN A O 1
ATOM 778 N N . TRP A 1 107 ? 21.556 -2.637 5.338 1.00 93.94 107 TRP A N 1
ATOM 779 C CA . TRP A 1 107 ? 20.779 -1.386 5.337 1.00 93.94 107 TRP A CA 1
ATOM 780 C C . TRP A 1 107 ? 21.594 -0.159 5.772 1.00 93.94 107 TRP A C 1
ATOM 782 O O . TRP A 1 107 ? 21.039 0.801 6.299 1.00 93.94 107 TRP A O 1
ATOM 792 N N . GLY A 1 108 ? 22.915 -0.198 5.573 1.00 93.69 108 GLY A N 1
ATOM 793 C CA . GLY A 1 108 ? 23.806 0.939 5.807 1.00 93.69 108 GLY A CA 1
ATOM 794 C C . GLY A 1 108 ? 23.600 2.102 4.826 1.00 93.69 108 GLY A C 1
ATOM 795 O O . GLY A 1 108 ? 22.601 2.177 4.111 1.00 93.69 108 GLY A O 1
ATOM 796 N N . TYR A 1 109 ? 24.566 3.022 4.791 1.00 94.69 109 TYR A N 1
ATOM 797 C CA . TYR A 1 109 ? 24.497 4.230 3.965 1.00 94.69 109 TYR A CA 1
ATOM 798 C C . TYR A 1 109 ? 24.235 3.926 2.485 1.00 94.69 109 TYR A C 1
ATOM 800 O O . TYR A 1 109 ? 24.899 3.083 1.882 1.00 94.69 109 TYR A O 1
ATOM 808 N N . LEU A 1 110 ? 23.276 4.654 1.912 1.00 90.12 110 LEU A N 1
ATOM 809 C CA . LEU A 1 110 ? 22.891 4.563 0.510 1.00 90.12 110 LEU A CA 1
ATOM 810 C C . LEU A 1 110 ? 23.310 5.832 -0.227 1.00 90.12 110 LEU A C 1
ATOM 812 O O . LEU A 1 110 ? 23.073 6.943 0.244 1.00 90.12 110 LEU A O 1
ATOM 816 N N . GLU A 1 111 ? 23.898 5.653 -1.404 1.00 90.38 111 GLU A N 1
ATOM 817 C CA . GLU A 1 111 ? 24.045 6.719 -2.390 1.00 90.38 111 GLU A CA 1
ATOM 818 C C . GLU A 1 111 ? 22.748 6.836 -3.202 1.00 90.38 111 GLU A C 1
ATOM 820 O O . GLU A 1 111 ? 22.073 5.835 -3.459 1.00 90.38 111 GLU A O 1
ATOM 825 N N . ILE A 1 112 ? 22.387 8.056 -3.609 1.00 87.75 112 ILE A N 1
ATOM 826 C CA . ILE A 1 112 ? 21.228 8.286 -4.477 1.00 87.75 112 ILE A CA 1
ATOM 827 C C . ILE A 1 112 ? 21.497 7.605 -5.831 1.00 87.75 112 ILE A C 1
ATOM 829 O O . ILE A 1 112 ? 22.497 7.924 -6.479 1.00 87.75 112 ILE A O 1
ATOM 833 N N . PRO A 1 113 ? 20.633 6.682 -6.296 1.00 84.25 113 PRO A N 1
ATOM 834 C CA . PRO A 1 113 ? 20.828 6.038 -7.588 1.00 84.25 113 PRO A CA 1
ATOM 835 C C . PRO A 1 113 ? 20.843 7.063 -8.722 1.00 84.25 113 PRO A C 1
ATOM 837 O O . PRO A 1 113 ? 20.026 7.980 -8.748 1.00 84.25 113 PRO A O 1
ATOM 840 N N . LYS A 1 114 ? 21.703 6.858 -9.726 1.00 85.31 114 LYS A N 1
ATOM 841 C CA . LYS A 1 114 ? 21.784 7.743 -10.906 1.00 85.31 114 LYS A CA 1
ATOM 842 C C . LYS A 1 114 ? 20.443 7.926 -11.626 1.00 85.31 114 LYS A C 1
ATOM 844 O O . LYS A 1 114 ? 20.206 8.980 -12.190 1.00 85.31 114 LYS A O 1
ATOM 849 N N . ALA A 1 115 ? 19.567 6.921 -11.573 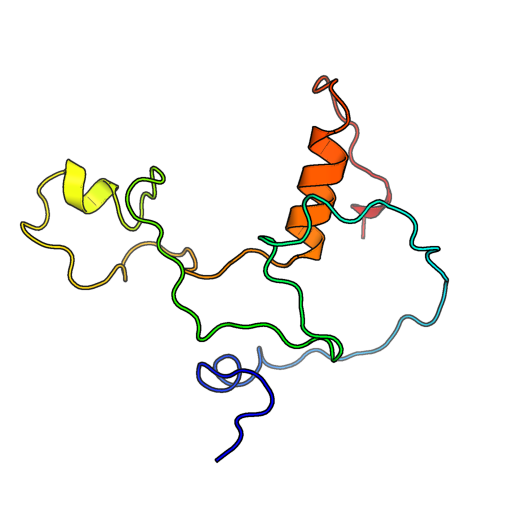1.00 79.81 115 ALA A N 1
ATOM 850 C CA . ALA A 1 115 ? 18.228 6.960 -12.162 1.00 79.81 115 ALA A CA 1
ATOM 851 C C . ALA A 1 115 ? 17.258 7.945 -11.475 1.00 79.81 115 ALA A C 1
ATOM 853 O O . ALA A 1 115 ? 16.142 8.112 -11.950 1.00 79.81 115 ALA A O 1
ATOM 854 N N . PHE A 1 116 ? 17.647 8.544 -10.346 1.00 75.38 116 PHE A N 1
ATOM 855 C CA . PHE A 1 116 ? 16.824 9.492 -9.594 1.00 75.38 116 PHE A CA 1
ATOM 856 C C . PHE A 1 116 ? 17.005 10.949 -10.051 1.00 75.38 116 PHE A C 1
ATOM 858 O O . PHE A 1 116 ? 16.197 11.800 -9.697 1.00 75.38 116 PHE A O 1
ATOM 865 N N . VAL A 1 117 ? 18.070 11.256 -10.797 1.00 65.88 117 VAL A N 1
ATOM 866 C CA . VAL A 1 117 ? 18.319 12.605 -11.319 1.00 65.88 117 VAL A CA 1
ATOM 867 C C . VAL A 1 117 ? 17.666 12.698 -12.697 1.00 65.88 117 VAL A C 1
ATOM 869 O O . VAL A 1 117 ? 18.084 11.985 -13.608 1.00 65.88 117 VAL A O 1
ATOM 872 N N . GLU A 1 118 ? 16.620 13.520 -12.807 1.00 53.22 118 GLU A N 1
ATOM 873 C CA . GLU A 1 118 ? 15.979 13.898 -14.079 1.00 53.22 118 GLU A CA 1
ATOM 874 C C . GLU A 1 118 ? 16.905 14.735 -14.973 1.00 53.22 118 GLU A C 1
ATOM 876 O O . GLU A 1 118 ? 17.652 15.590 -14.435 1.00 53.22 118 GLU A O 1
#